Protein AF-A0A923Q3V8-F1 (afdb_monomer_lite)

Sequence (47 aa):
CLGHVPRVGEAVEVDGHRLEVTELDNRRVARVRVTPLETAEPLEQTV

Radius of gyration: 14.62 Å; chains: 1; bounding box: 28×16×45 Å

Foldseek 3Di:
DPPAQDDQQDWDDDPQWIWGQNDDDPRHRPDTDIDRNPPCPPPPPDD

Structure (mmCIF, N/CA/C/O backbone):
data_AF-A0A923Q3V8-F1
#
_entry.id   AF-A0A923Q3V8-F1
#
loop_
_atom_site.group_PDB
_atom_site.id
_atom_site.type_symbol
_atom_site.label_atom_id
_atom_site.label_alt_id
_atom_site.label_comp_id
_atom_site.label_asym_id
_atom_site.label_entity_id
_atom_site.label_seq_id
_atom_site.pdbx_PDB_ins_code
_atom_site.Cartn_x
_atom_site.Cartn_y
_atom_site.Cartn_z
_atom_site.occupancy
_atom_site.B_iso_or_equiv
_atom_site.auth_seq_id
_atom_site.auth_comp_id
_atom_site.auth_asym_id
_atom_site.auth_atom_id
_atom_site.pdbx_PDB_model_num
ATOM 1 N N . CYS A 1 1 ? -11.161 2.044 -4.233 1.00 53.06 1 CYS A N 1
ATOM 2 C CA . CYS A 1 1 ? -10.280 1.464 -5.279 1.00 53.06 1 CYS A CA 1
ATOM 3 C C . CYS A 1 1 ? -9.571 2.581 -6.038 1.00 53.06 1 CYS A C 1
ATOM 5 O O . CYS A 1 1 ? -10.224 3.574 -6.322 1.00 53.06 1 CYS A O 1
ATOM 7 N N . LEU A 1 2 ? -8.279 2.427 -6.367 1.00 69.31 2 LEU A N 1
ATOM 8 C CA . LEU A 1 2 ? -7.469 3.516 -6.941 1.00 69.31 2 LEU A CA 1
ATOM 9 C C . LEU A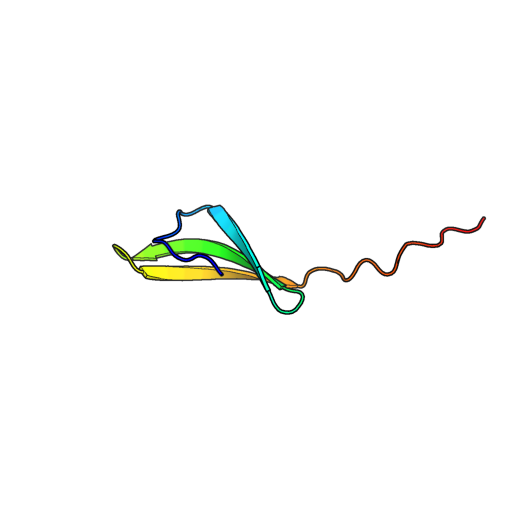 1 2 ? -7.703 3.741 -8.447 1.00 69.31 2 LEU A C 1
ATOM 11 O O . LEU A 1 2 ? -7.700 4.881 -8.872 1.00 69.31 2 LEU A O 1
ATOM 15 N N . GLY A 1 3 ? -7.983 2.725 -9.270 1.00 80.94 3 GLY A N 1
ATOM 16 C CA . GLY A 1 3 ? -8.465 2.919 -10.659 1.00 80.94 3 GLY A CA 1
ATOM 17 C C . GLY A 1 3 ? -7.510 3.621 -11.648 1.00 80.94 3 GLY A C 1
ATOM 18 O O . GLY A 1 3 ? -7.847 3.762 -12.819 1.00 80.94 3 GLY A O 1
ATOM 19 N N . HIS A 1 4 ? -6.324 4.033 -11.204 1.00 85.12 4 HIS A N 1
ATOM 20 C CA . HIS A 1 4 ? -5.260 4.659 -11.986 1.00 85.12 4 HIS A CA 1
ATOM 21 C C . HIS A 1 4 ? -3.889 4.299 -11.384 1.00 85.12 4 HIS A C 1
ATOM 23 O O . HIS A 1 4 ? -3.822 3.576 -10.388 1.00 85.12 4 HIS A O 1
ATOM 29 N N . VAL A 1 5 ? -2.793 4.761 -12.001 1.00 85.00 5 VAL A N 1
ATOM 30 C CA . VAL A 1 5 ? -1.441 4.598 -11.436 1.00 85.00 5 VAL A CA 1
ATOM 31 C C . VAL A 1 5 ? -1.255 5.633 -10.316 1.00 85.00 5 VAL A C 1
ATOM 33 O O . VAL A 1 5 ? -1.234 6.825 -10.633 1.00 85.00 5 VAL A O 1
ATOM 36 N N . PRO A 1 6 ? -1.130 5.206 -9.047 1.00 83.25 6 PRO A N 1
ATOM 37 C CA . PRO A 1 6 ? -1.047 6.114 -7.905 1.00 83.25 6 PRO A CA 1
ATOM 38 C C . PRO A 1 6 ? 0.329 6.778 -7.818 1.00 83.25 6 PRO A C 1
ATOM 40 O O . PRO A 1 6 ? 1.280 6.348 -8.475 1.00 83.25 6 PRO A O 1
ATOM 43 N N . ARG A 1 7 ? 0.451 7.811 -6.980 1.00 89.19 7 ARG A N 1
ATOM 44 C CA . ARG A 1 7 ? 1.724 8.498 -6.691 1.00 89.19 7 ARG A CA 1
ATOM 45 C C . ARG A 1 7 ? 2.287 8.100 -5.323 1.00 89.19 7 ARG A C 1
ATOM 47 O O . ARG A 1 7 ? 1.559 7.645 -4.449 1.00 89.19 7 ARG A O 1
ATOM 54 N N . VAL A 1 8 ? 3.592 8.295 -5.116 1.00 91.94 8 VAL A N 1
ATOM 55 C CA . VAL A 1 8 ? 4.197 8.171 -3.776 1.00 91.94 8 VAL A CA 1
ATOM 56 C C . VAL A 1 8 ? 3.573 9.213 -2.837 1.00 91.94 8 VAL A C 1
ATOM 58 O O . VAL A 1 8 ? 3.407 10.368 -3.224 1.00 91.94 8 VAL A O 1
ATOM 61 N N . GLY A 1 9 ? 3.220 8.792 -1.623 1.00 90.44 9 GLY A N 1
ATOM 62 C CA . GLY A 1 9 ? 2.495 9.568 -0.614 1.00 90.44 9 GLY A CA 1
ATOM 63 C C . GLY A 1 9 ? 0.969 9.479 -0.729 1.00 90.44 9 GLY A C 1
ATOM 64 O O . GLY A 1 9 ? 0.261 9.935 0.166 1.00 90.44 9 GLY A O 1
ATOM 65 N N . GLU A 1 10 ? 0.441 8.889 -1.803 1.00 90.94 10 GLU A N 1
ATOM 66 C CA . GLU A 1 10 ? -0.995 8.661 -1.945 1.00 90.94 10 GLU A CA 1
ATOM 67 C C . GLU A 1 10 ? -1.451 7.537 -1.013 1.00 90.94 10 GLU A C 1
ATOM 69 O O . GLU A 1 10 ? -0.781 6.508 -0.896 1.00 90.94 10 GLU A O 1
ATOM 74 N N . ALA A 1 11 ? -2.594 7.728 -0.352 1.00 90.25 11 ALA A N 1
ATOM 75 C CA . ALA A 1 11 ? -3.138 6.763 0.589 1.00 90.25 11 ALA A CA 1
ATOM 76 C C . ALA A 1 11 ? -4.593 6.417 0.277 1.00 90.25 11 ALA A C 1
ATOM 78 O O . ALA A 1 11 ? -5.373 7.267 -0.149 1.00 90.25 11 ALA A O 1
ATOM 79 N N . VAL A 1 12 ? -4.958 5.163 0.528 1.00 91.00 12 VAL A N 1
ATOM 80 C CA . VAL A 1 12 ? -6.331 4.670 0.434 1.00 91.00 12 VAL A CA 1
ATOM 81 C C . VAL A 1 12 ? -6.688 3.902 1.695 1.00 91.00 12 VAL A C 1
ATOM 83 O O . VAL A 1 12 ? -5.857 3.197 2.262 1.00 91.00 12 VAL A O 1
ATOM 86 N N . GLU A 1 13 ? -7.935 4.031 2.118 1.00 91.50 13 GLU A N 1
ATOM 87 C CA . GLU A 1 13 ? -8.483 3.289 3.245 1.00 91.50 13 GLU A CA 1
ATOM 88 C C . GLU A 1 13 ? -9.303 2.108 2.724 1.00 91.50 13 GLU A C 1
ATOM 90 O O . GLU A 1 13 ? -10.161 2.262 1.851 1.00 91.50 13 GLU A O 1
ATOM 95 N N . VAL A 1 14 ? -8.993 0.909 3.209 1.00 89.12 14 VAL A N 1
ATOM 96 C CA . VAL A 1 14 ? -9.676 -0.335 2.843 1.00 89.12 14 VAL A CA 1
ATOM 97 C C . VAL A 1 14 ? -9.608 -1.308 4.015 1.00 89.12 14 VAL A C 1
ATOM 99 O O . VAL A 1 14 ? -8.582 -1.395 4.683 1.00 89.12 14 VAL A O 1
ATOM 102 N N . ASP A 1 15 ? -10.711 -2.004 4.292 1.00 86.25 15 ASP A N 1
ATOM 103 C CA . ASP A 1 15 ? -10.804 -3.022 5.349 1.00 86.25 15 ASP A CA 1
ATOM 104 C C . ASP A 1 15 ? -10.278 -2.558 6.724 1.00 86.25 15 ASP A C 1
ATOM 106 O O . ASP A 1 15 ? -9.596 -3.302 7.426 1.00 86.25 15 ASP A O 1
ATOM 110 N N . GLY A 1 16 ? -10.542 -1.302 7.105 1.00 88.56 16 GLY A N 1
ATOM 111 C CA . GLY A 1 16 ? -10.081 -0.740 8.385 1.00 88.56 16 GLY A CA 1
ATOM 112 C C . GLY A 1 16 ? -8.577 -0.453 8.445 1.00 88.56 16 GLY A C 1
ATOM 113 O O . GLY A 1 16 ? -8.016 -0.308 9.525 1.00 88.56 16 GLY A O 1
ATOM 114 N N . HIS A 1 17 ? -7.902 -0.374 7.301 1.00 91.25 17 HIS A N 1
ATOM 115 C CA . HIS A 1 17 ? -6.482 -0.065 7.213 1.00 91.25 17 HIS A CA 1
ATOM 116 C C . HIS A 1 17 ? -6.244 1.075 6.230 1.00 91.25 17 HIS A C 1
ATOM 118 O O . HIS A 1 17 ? -6.844 1.135 5.157 1.00 91.25 17 HIS A O 1
ATOM 124 N N . ARG A 1 18 ? -5.313 1.960 6.575 1.00 91.88 18 ARG A N 1
ATOM 125 C CA . ARG A 1 18 ? -4.769 2.971 5.677 1.00 91.88 18 ARG A CA 1
ATOM 126 C C . ARG A 1 18 ? -3.533 2.413 4.993 1.00 91.88 18 ARG A C 1
ATOM 128 O O . ARG A 1 18 ? -2.544 2.083 5.644 1.00 91.88 18 ARG A O 1
ATOM 135 N N . LEU A 1 19 ? -3.595 2.319 3.674 1.00 93.06 19 LEU A N 1
ATOM 136 C CA . LEU A 1 19 ? -2.499 1.891 2.818 1.00 93.06 19 LEU A CA 1
ATOM 137 C C . LEU A 1 19 ? -1.922 3.125 2.136 1.00 93.06 19 LEU A C 1
ATOM 139 O O . LEU A 1 19 ? -2.572 3.704 1.272 1.00 93.06 19 LEU A O 1
ATOM 143 N N . GLU A 1 20 ? -0.707 3.510 2.505 1.00 94.25 20 GLU A N 1
ATOM 144 C CA . GLU A 1 20 ? 0.030 4.620 1.899 1.00 94.25 20 GLU A CA 1
ATOM 145 C C . GLU A 1 20 ? 1.132 4.092 0.975 1.00 94.25 20 GLU A C 1
ATOM 147 O O . GLU A 1 20 ? 1.951 3.261 1.372 1.00 94.25 20 GLU A O 1
ATOM 152 N N . VAL A 1 21 ? 1.179 4.575 -0.265 1.00 94.56 21 VAL A N 1
ATOM 153 C CA . VAL A 1 21 ? 2.217 4.224 -1.239 1.00 94.56 21 VAL A CA 1
ATOM 154 C C . VAL A 1 21 ? 3.515 4.917 -0.849 1.00 94.56 21 VAL A C 1
ATOM 156 O O . VAL A 1 21 ? 3.626 6.134 -0.933 1.00 94.56 21 VAL A O 1
ATOM 159 N N . THR A 1 22 ? 4.529 4.147 -0.465 1.00 95.06 22 THR A N 1
ATOM 160 C CA . THR A 1 22 ? 5.844 4.702 -0.095 1.00 95.06 22 THR A CA 1
ATOM 161 C C . THR A 1 22 ? 6.870 4.572 -1.212 1.00 95.06 22 THR A C 1
ATOM 163 O O . THR A 1 22 ? 7.849 5.311 -1.231 1.00 95.06 22 THR A O 1
ATOM 166 N N . GLU A 1 23 ? 6.642 3.670 -2.167 1.00 94.50 23 GLU A N 1
ATOM 167 C CA . GLU A 1 23 ? 7.559 3.445 -3.280 1.00 94.50 23 GLU A CA 1
ATOM 168 C C . GLU A 1 23 ? 6.815 2.926 -4.515 1.00 94.50 23 GLU A C 1
ATOM 170 O O . GLU A 1 23 ? 5.946 2.051 -4.416 1.00 94.50 23 GLU A O 1
ATOM 175 N N . LEU A 1 24 ? 7.195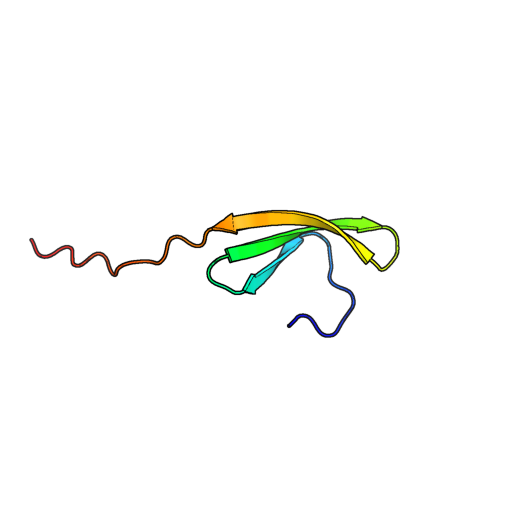 3.440 -5.685 1.00 93.44 24 LEU A N 1
ATOM 176 C CA . LEU A 1 24 ? 6.768 2.941 -6.989 1.00 93.44 24 LEU A CA 1
ATOM 177 C C . LEU A 1 24 ? 7.968 2.343 -7.723 1.00 93.44 24 LEU A C 1
ATOM 179 O O . LEU A 1 24 ? 9.019 2.974 -7.794 1.00 93.44 24 LEU A O 1
ATOM 183 N N . ASP A 1 25 ? 7.771 1.181 -8.335 1.00 89.44 25 ASP A N 1
ATOM 184 C CA . ASP A 1 25 ? 8.662 0.638 -9.354 1.00 89.44 25 ASP A CA 1
ATOM 185 C C . ASP A 1 25 ? 8.009 0.830 -10.727 1.00 89.44 25 ASP A C 1
ATOM 187 O O . ASP A 1 25 ? 7.042 0.153 -11.101 1.00 89.44 25 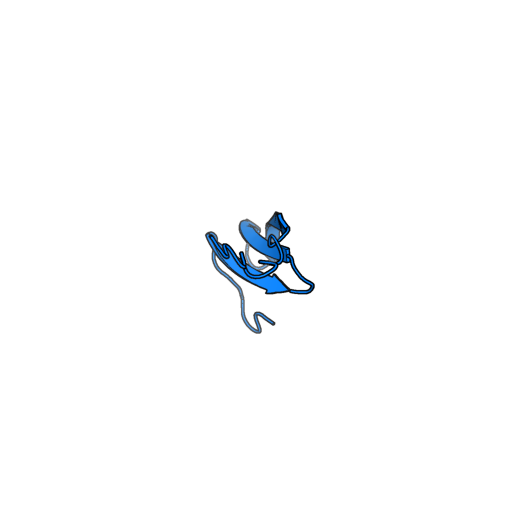ASP A O 1
ATOM 191 N N . ASN A 1 26 ? 8.516 1.818 -11.465 1.00 86.44 26 ASN A N 1
ATOM 192 C CA . ASN A 1 26 ? 8.025 2.235 -12.776 1.00 86.44 26 ASN A CA 1
ATOM 193 C C . ASN A 1 26 ? 6.523 2.610 -12.776 1.00 86.44 26 ASN A C 1
ATOM 195 O O . ASN A 1 26 ? 6.173 3.763 -12.543 1.00 86.44 26 ASN A O 1
ATOM 199 N N . ARG A 1 27 ? 5.620 1.644 -13.009 1.00 86.00 27 ARG A N 1
ATOM 200 C CA . ARG A 1 27 ? 4.151 1.836 -12.990 1.00 86.00 27 ARG A CA 1
ATOM 201 C C . ARG A 1 27 ? 3.425 0.963 -11.964 1.00 86.00 27 ARG A C 1
ATOM 203 O O . ARG A 1 27 ? 2.200 0.859 -12.009 1.00 86.00 27 ARG A O 1
ATOM 210 N N . ARG A 1 28 ? 4.157 0.279 -11.086 1.00 88.00 28 ARG A N 1
ATOM 211 C CA . ARG A 1 28 ? 3.604 -0.605 -10.057 1.00 88.00 28 ARG A CA 1
ATOM 212 C C . ARG A 1 28 ? 3.992 -0.096 -8.682 1.00 88.00 28 ARG A C 1
ATOM 214 O O . ARG A 1 28 ? 5.086 0.416 -8.487 1.00 88.00 28 ARG A O 1
ATOM 221 N N . VAL A 1 29 ? 3.091 -0.260 -7.723 1.00 89.62 29 VAL A N 1
ATOM 222 C CA . VAL A 1 29 ? 3.417 -0.015 -6.319 1.00 89.62 29 VAL A CA 1
ATOM 223 C C . VAL A 1 29 ? 4.410 -1.078 -5.864 1.00 89.62 29 VAL A C 1
ATOM 225 O O . VAL A 1 29 ? 4.109 -2.268 -5.939 1.00 89.62 29 VAL A O 1
ATOM 228 N N . ALA A 1 30 ? 5.588 -0.641 -5.428 1.00 93.44 30 ALA A N 1
ATOM 229 C CA . ALA A 1 30 ? 6.655 -1.512 -4.946 1.00 93.44 30 ALA A CA 1
ATOM 230 C C . ALA A 1 30 ? 6.584 -1.697 -3.427 1.00 93.44 30 ALA A C 1
ATOM 232 O O . ALA A 1 30 ? 6.842 -2.788 -2.918 1.00 93.44 30 ALA A O 1
ATOM 233 N N . ARG A 1 31 ? 6.197 -0.642 -2.695 1.00 94.25 31 ARG A N 1
ATOM 234 C CA . ARG A 1 31 ? 6.048 -0.681 -1.238 1.00 94.25 31 ARG A CA 1
ATOM 235 C C . ARG A 1 31 ? 4.862 0.151 -0.773 1.00 94.25 31 ARG A C 1
ATOM 237 O O . ARG A 1 31 ? 4.648 1.277 -1.225 1.00 94.25 31 ARG A O 1
ATOM 244 N N . VAL A 1 32 ? 4.136 -0.398 0.196 1.00 94.25 32 VAL A N 1
ATOM 245 C CA . VAL A 1 32 ? 3.086 0.298 0.942 1.00 94.25 32 VAL A CA 1
ATOM 246 C C . VAL A 1 32 ? 3.414 0.301 2.429 1.00 94.25 32 V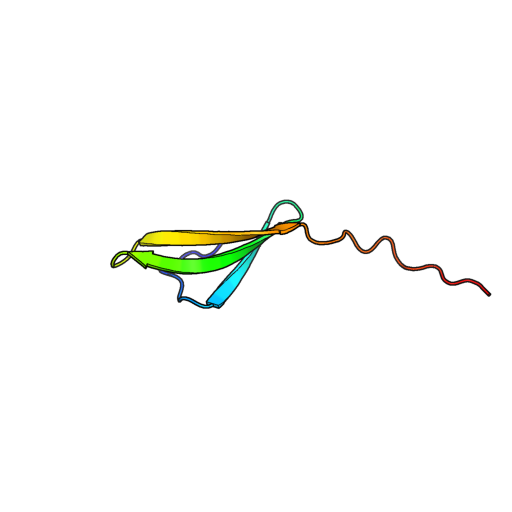AL A C 1
ATOM 248 O O . VAL A 1 32 ? 3.959 -0.670 2.954 1.00 94.25 32 VAL A O 1
ATOM 251 N N . ARG A 1 33 ? 3.076 1.393 3.109 1.00 93.44 33 ARG A N 1
ATOM 252 C CA . ARG A 1 33 ? 2.948 1.428 4.563 1.00 93.44 33 ARG A CA 1
ATOM 253 C C . ARG A 1 33 ? 1.493 1.135 4.895 1.00 93.44 33 ARG A C 1
ATOM 255 O O . ARG A 1 33 ? 0.605 1.840 4.430 1.00 93.44 33 ARG A O 1
ATOM 262 N N . VAL A 1 34 ? 1.270 0.090 5.682 1.00 93.69 34 VAL A N 1
ATOM 263 C CA . VAL A 1 34 ? -0.055 -0.260 6.193 1.00 93.69 34 VAL A CA 1
ATOM 264 C C . VAL A 1 34 ? -0.138 0.226 7.629 1.00 93.69 34 VAL A C 1
ATOM 266 O O . VAL A 1 34 ? 0.699 -0.135 8.455 1.00 93.69 34 VAL A O 1
ATOM 269 N N . THR A 1 35 ? -1.139 1.041 7.917 1.00 93.25 35 THR A N 1
ATOM 270 C CA . THR A 1 35 ? -1.451 1.497 9.267 1.00 93.25 35 THR A CA 1
ATOM 271 C C . THR A 1 35 ? -2.871 1.043 9.581 1.00 93.25 35 THR A C 1
ATOM 273 O O . THR A 1 35 ? -3.767 1.362 8.798 1.00 93.25 35 THR A O 1
ATOM 276 N N . PRO A 1 36 ? -3.108 0.276 10.660 1.00 91.25 36 PRO A N 1
ATOM 277 C CA . PRO A 1 36 ? -4.474 0.024 11.098 1.00 91.25 36 PRO A CA 1
ATOM 278 C C . PRO A 1 36 ? -5.128 1.375 11.372 1.00 91.25 36 PRO A C 1
ATOM 280 O O . PRO A 1 36 ? -4.540 2.229 12.037 1.00 91.25 36 PRO A O 1
ATOM 283 N N . LEU A 1 37 ? -6.311 1.593 10.808 1.00 85.88 37 LEU A N 1
ATOM 284 C CA . LEU A 1 37 ? -7.135 2.698 11.256 1.00 85.88 37 LEU A CA 1
ATOM 285 C C . LEU A 1 37 ? -7.574 2.289 12.652 1.00 85.88 37 LEU A C 1
ATOM 287 O O . LEU A 1 37 ? -8.210 1.247 12.813 1.00 85.88 37 LEU A O 1
ATOM 291 N N . GLU A 1 38 ? -7.183 3.058 13.666 1.00 76.75 38 GLU A N 1
ATOM 292 C CA . GLU A 1 38 ? -7.906 3.004 14.926 1.00 76.75 38 GLU A CA 1
ATOM 293 C C . GLU A 1 38 ? -9.362 3.241 14.542 1.00 76.75 38 GLU A C 1
ATOM 295 O O . GLU A 1 38 ? -9.727 4.332 14.097 1.00 76.75 38 GLU A O 1
ATOM 300 N N . THR A 1 39 ? -10.175 2.185 14.603 1.00 60.94 39 THR A N 1
ATOM 301 C CA . THR A 1 39 ? -11.617 2.345 14.643 1.00 60.94 39 THR A CA 1
ATOM 302 C C . THR A 1 39 ? -11.817 3.310 15.787 1.00 60.94 39 THR A C 1
ATOM 304 O O . THR A 1 3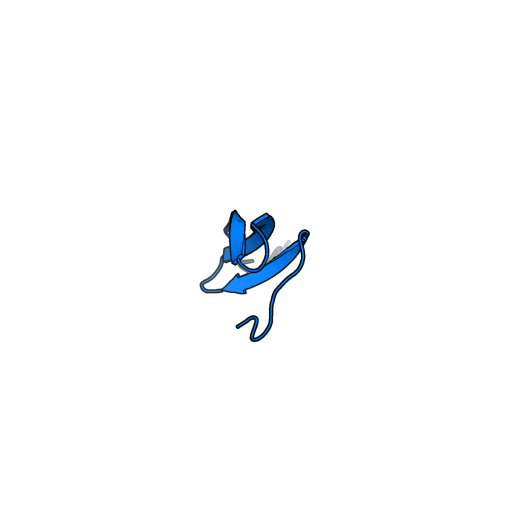9 ? -11.585 2.948 16.938 1.00 60.94 39 THR A O 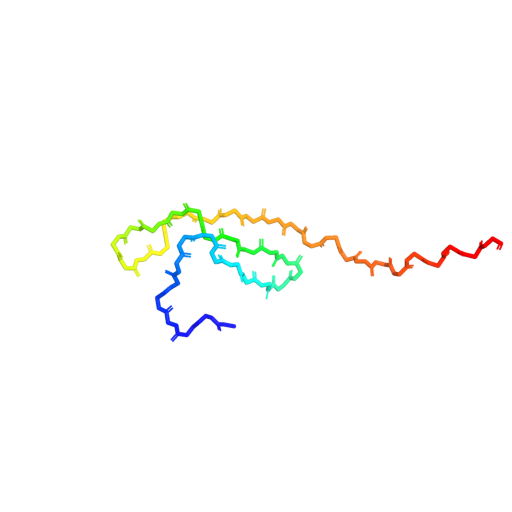1
ATOM 307 N N . ALA A 1 40 ? -12.145 4.557 15.465 1.00 55.09 40 ALA A N 1
ATOM 308 C CA . ALA A 1 40 ? -12.655 5.473 16.450 1.00 55.09 40 ALA A CA 1
ATOM 309 C C . ALA A 1 40 ? -13.967 4.842 16.912 1.00 55.09 40 ALA A C 1
ATOM 311 O O . ALA A 1 40 ? -15.033 5.092 16.352 1.00 55.09 40 ALA A O 1
ATOM 312 N N . GLU A 1 41 ? -13.879 3.967 17.911 1.00 55.88 41 GLU A N 1
ATOM 313 C CA . GLU A 1 41 ? -14.918 3.895 18.913 1.00 55.88 41 GLU A CA 1
ATOM 314 C C . GLU A 1 41 ? -15.119 5.360 19.308 1.00 55.88 41 GLU A C 1
ATOM 316 O O . GLU A 1 41 ? -14.136 6.013 19.688 1.00 55.88 41 GLU A O 1
ATOM 321 N N . PRO A 1 42 ? -16.303 5.951 19.062 1.00 57.16 42 PRO A N 1
ATOM 322 C CA . PRO A 1 42 ? -16.514 7.335 19.422 1.00 57.16 42 PRO A CA 1
ATOM 323 C C . PRO A 1 42 ? -16.157 7.431 20.897 1.00 57.16 42 PRO A C 1
ATOM 325 O O . PRO A 1 42 ? -16.694 6.692 21.720 1.00 57.16 42 PRO A O 1
ATOM 328 N N . LEU A 1 43 ? -15.185 8.288 21.197 1.00 62.78 43 LEU A N 1
ATOM 329 C CA . LEU A 1 43 ? -14.868 8.711 22.544 1.00 62.78 43 LEU A CA 1
ATOM 330 C C . LEU A 1 43 ? -16.145 9.345 23.105 1.00 62.78 43 LEU A C 1
ATOM 332 O O . LEU A 1 43 ? -16.337 10.556 23.030 1.00 62.78 43 LEU A O 1
ATOM 336 N N . GLU A 1 44 ? -17.040 8.520 23.644 1.00 59.72 44 GLU A N 1
ATOM 337 C CA . GLU A 1 44 ? -18.097 8.936 24.548 1.00 59.72 44 GLU A CA 1
ATOM 338 C C . GLU A 1 44 ? -17.393 9.306 25.857 1.00 59.72 44 GLU A C 1
ATOM 340 O O . GLU A 1 44 ? -17.406 8.595 26.857 1.00 59.72 44 GLU A O 1
ATOM 345 N N . GLN A 1 45 ? -16.681 10.432 25.815 1.00 57.16 45 GLN A N 1
ATOM 346 C CA . GLN A 1 45 ? -16.236 11.149 26.993 1.00 57.16 45 GLN A CA 1
ATOM 347 C C . GLN A 1 45 ? -17.474 11.816 27.590 1.00 57.16 45 GLN A C 1
ATOM 349 O O . GLN A 1 45 ? -17.700 13.010 27.417 1.00 57.16 45 GLN A O 1
ATOM 354 N N . THR A 1 46 ? -18.301 11.019 28.262 1.00 58.25 46 THR A N 1
ATOM 355 C CA . THR A 1 46 ? -19.266 11.539 29.228 1.00 58.25 46 THR A CA 1
ATOM 356 C C . THR A 1 46 ? -18.510 11.780 30.532 1.00 58.25 46 THR A C 1
ATOM 358 O O . THR A 1 46 ? -18.078 10.825 31.179 1.00 58.25 46 THR A O 1
ATOM 361 N N . VAL A 1 47 ? -18.333 13.052 30.898 1.00 60.22 47 VAL A N 1
ATOM 362 C CA . VAL A 1 47 ? -17.970 13.501 32.253 1.00 60.22 47 VAL A CA 1
ATOM 363 C C . VAL A 1 47 ? -18.935 14.601 32.662 1.00 60.22 47 VAL A C 1
ATOM 365 O O . VAL A 1 47 ? -19.208 15.470 31.802 1.00 60.22 47 VAL A O 1
#

pLDDT: mean 82.7, std 13.72, range [53.06, 95.06]

Secondary structure (DSSP, 8-state):
---S-PPTT-EEEETTEEEEEEEEETTEEEEEEEEE-----------